Protein AF-A0A7V3IV52-F1 (afdb_monomer)

Nearest PDB structures (foldseek):
  2a5w-assembly2_B  TM=6.844E-01  e=2.587E+00  Archaeoglobus fulgidus DSM 4304

Mean predicted aligned error: 11.57 Å

Foldseek 3Di:
DPPVVVVVVVLLVVLLVVQLVCCVPPVDHDDSVVSQVVVCVVVVNPDHDDCVVRDHDDNCVSDPPPPPPPPPPPPPPPPDDD

pLDDT: mean 73.91, std 12.81, range [47.09, 89.0]

Secondary structure (DSSP, 8-state):
--HHHHHHHHHHHHHHHHHHHHHHHT-S---HHHHHHHHHHHTTT-----TTT-PPPPHHHH--------------------

Sequence (82 aa):
WEEGELKDKLIQTIANHMKKNYLTWNKDSVSDDVIFEHLRIFSDGQINLNSQDNELRSANQLVKRKKYTNNSQKHKNYRKNR

Structure (mmCIF, N/CA/C/O backbone):
data_AF-A0A7V3IV52-F1
#
_entry.id   AF-A0A7V3IV52-F1
#
loop_
_atom_site.group_PDB
_atom_site.id
_atom_site.type_symbol
_atom_site.label_atom_id
_atom_site.label_alt_id
_atom_site.label_comp_id
_atom_site.label_asym_id
_atom_site.label_entity_id
_atom_site.label_seq_id
_atom_site.pdbx_PDB_ins_code
_atom_site.Cartn_x
_atom_site.Cartn_y
_atom_site.Cartn_z
_atom_site.occupancy
_atom_site.B_iso_or_equiv
_atom_site.auth_seq_id
_atom_site.auth_comp_id
_atom_site.auth_asym_id
_atom_site.auth_atom_id
_atom_site.pdbx_PDB_model_num
ATOM 1 N N . TRP A 1 1 ? -10.520 9.944 16.632 1.00 50.78 1 TRP A N 1
ATOM 2 C CA . TRP A 1 1 ? -10.506 8.976 15.532 1.00 50.78 1 TRP A CA 1
ATOM 3 C C . TRP A 1 1 ? -11.624 8.020 15.820 1.00 50.78 1 TRP A C 1
ATOM 5 O O . TRP A 1 1 ? -11.576 7.362 16.856 1.00 50.78 1 TRP A O 1
ATOM 15 N N . GLU A 1 2 ? -12.651 8.024 14.982 1.00 64.69 2 GLU A N 1
ATOM 16 C CA . GLU A 1 2 ? -13.635 6.950 15.029 1.00 64.69 2 GLU A CA 1
ATOM 17 C C . GLU A 1 2 ? -12.972 5.644 14.586 1.00 64.69 2 GLU A C 1
ATOM 19 O O . GLU A 1 2 ? -11.973 5.645 13.860 1.00 64.69 2 GLU A O 1
ATOM 24 N N . GLU A 1 3 ? -13.500 4.521 15.060 1.00 63.44 3 GLU A N 1
ATOM 25 C CA . GLU A 1 3 ? -12.911 3.207 14.812 1.00 63.44 3 GLU A CA 1
ATOM 26 C C . GLU A 1 3 ? -12.807 2.884 13.306 1.00 63.44 3 GLU A C 1
ATOM 28 O O . GLU A 1 3 ? -11.882 2.187 12.890 1.00 63.44 3 GLU A O 1
ATOM 33 N N . GLY A 1 4 ? -13.699 3.451 12.484 1.00 72.38 4 GLY A N 1
ATOM 34 C CA . GLY A 1 4 ? -13.650 3.368 11.020 1.00 72.38 4 GLY A CA 1
ATOM 35 C C . GLY A 1 4 ? -12.467 4.125 10.411 1.00 72.38 4 GLY A C 1
ATOM 36 O O . GLY A 1 4 ? -11.644 3.525 9.726 1.00 72.38 4 GLY A O 1
ATOM 37 N N . GLU A 1 5 ? -12.289 5.407 10.751 1.00 75.50 5 GLU A N 1
ATOM 38 C CA . GLU A 1 5 ? -11.205 6.229 10.184 1.00 75.50 5 GLU A CA 1
ATOM 39 C C . GLU A 1 5 ? -9.807 5.662 10.469 1.00 75.50 5 GLU A C 1
ATOM 41 O O . GLU A 1 5 ? -8.879 5.798 9.666 1.00 75.50 5 GLU A O 1
ATOM 46 N N . LEU A 1 6 ? -9.621 5.060 11.648 1.00 79.25 6 LEU A N 1
ATOM 47 C CA . LEU A 1 6 ? -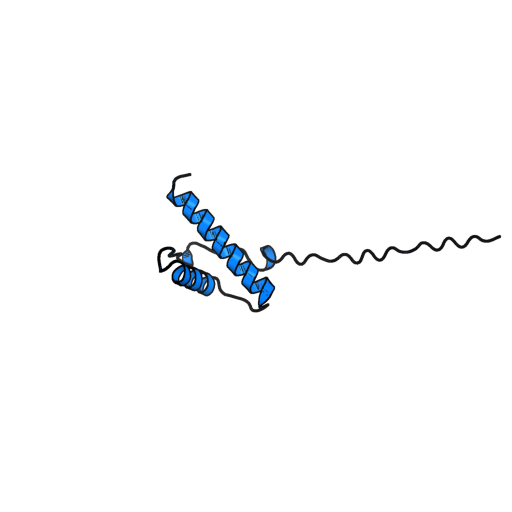8.332 4.490 12.031 1.00 79.25 6 LEU A CA 1
ATOM 48 C C . LEU A 1 6 ? -8.023 3.218 11.226 1.00 79.25 6 LEU A C 1
ATOM 50 O O . LEU A 1 6 ? -6.875 3.017 10.818 1.00 79.25 6 LEU A O 1
ATOM 54 N N . LYS A 1 7 ? -9.049 2.396 10.959 1.00 80.56 7 LYS A N 1
ATOM 55 C CA . LYS A 1 7 ? -8.948 1.212 10.096 1.00 80.56 7 LYS A CA 1
ATOM 56 C C . LYS A 1 7 ? -8.621 1.616 8.660 1.00 80.56 7 LYS A C 1
ATOM 58 O O . LYS A 1 7 ? -7.683 1.063 8.089 1.00 80.56 7 LYS A O 1
ATOM 63 N N . ASP A 1 8 ? -9.273 2.645 8.130 1.00 81.62 8 ASP A N 1
ATOM 64 C CA . ASP A 1 8 ? -9.049 3.106 6.756 1.00 81.62 8 ASP A CA 1
ATOM 65 C C . ASP A 1 8 ? -7.614 3.596 6.534 1.00 81.62 8 ASP A C 1
ATOM 67 O O . ASP A 1 8 ? -6.944 3.194 5.577 1.00 81.62 8 ASP A O 1
ATOM 71 N N . LYS A 1 9 ? -7.066 4.393 7.464 1.00 84.06 9 LYS A N 1
ATOM 72 C CA . LYS A 1 9 ? -5.664 4.839 7.354 1.00 84.06 9 LYS A CA 1
ATOM 73 C C . LYS A 1 9 ? -4.666 3.695 7.497 1.00 84.06 9 LYS A C 1
ATOM 75 O O . LYS A 1 9 ? -3.605 3.728 6.861 1.00 84.06 9 LYS A O 1
ATOM 80 N N . LEU A 1 10 ? -4.971 2.689 8.316 1.00 85.56 10 LEU A N 1
ATOM 81 C CA . LEU A 1 10 ? -4.124 1.505 8.442 1.00 85.56 10 LEU A CA 1
ATOM 82 C C . LEU A 1 10 ? -4.106 0.717 7.130 1.00 85.56 10 LEU A C 1
ATOM 84 O O . LEU A 1 10 ? -3.032 0.410 6.611 1.00 85.56 10 LEU A O 1
ATOM 88 N N . ILE A 1 11 ? -5.281 0.470 6.560 1.00 85.69 11 ILE A N 1
ATOM 89 C CA . ILE A 1 11 ? -5.452 -0.211 5.280 1.00 85.69 11 ILE A CA 1
ATOM 90 C C . ILE A 1 11 ? -4.696 0.534 4.166 1.00 85.69 11 ILE A C 1
ATOM 92 O O . ILE A 1 11 ? -3.903 -0.066 3.436 1.00 85.69 11 ILE A O 1
ATOM 96 N N . GLN A 1 12 ? -4.842 1.859 4.088 1.00 86.19 12 GLN A N 1
ATOM 97 C CA . GLN A 1 12 ? -4.129 2.689 3.116 1.00 86.19 12 GLN A CA 1
ATOM 98 C C . GLN A 1 12 ? -2.605 2.635 3.321 1.00 86.19 12 GLN A C 1
ATOM 100 O O . GLN A 1 12 ? -1.825 2.636 2.364 1.00 86.19 12 GLN A O 1
ATOM 105 N N . THR A 1 13 ? -2.142 2.546 4.569 1.00 88.31 13 THR A N 1
ATOM 106 C CA . THR A 1 13 ? -0.717 2.369 4.883 1.00 88.31 13 THR A CA 1
ATOM 107 C C . THR A 1 13 ? -0.202 1.015 4.397 1.00 88.31 13 THR A C 1
ATOM 109 O O . THR A 1 13 ? 0.900 0.952 3.847 1.00 88.31 13 THR A O 1
ATOM 112 N N . ILE A 1 14 ? -0.984 -0.055 4.551 1.00 88.75 14 ILE A N 1
ATOM 113 C CA . ILE A 1 14 ? -0.636 -1.397 4.062 1.00 88.75 14 ILE A CA 1
ATOM 114 C C . ILE A 1 14 ? -0.572 -1.406 2.529 1.00 88.75 14 ILE A C 1
ATOM 116 O O . ILE A 1 14 ? 0.436 -1.839 1.968 1.00 88.75 14 ILE A O 1
ATOM 120 N N . ALA A 1 15 ? -1.573 -0.842 1.850 1.00 88.88 15 ALA A N 1
ATOM 121 C CA . ALA A 1 15 ? -1.596 -0.735 0.390 1.00 88.88 15 ALA A CA 1
ATOM 122 C C . ALA A 1 15 ? -0.366 0.021 -0.154 1.00 88.88 15 ALA A C 1
ATOM 124 O O . ALA A 1 15 ? 0.314 -0.434 -1.077 1.00 88.88 15 ALA A O 1
ATOM 125 N N . ASN A 1 16 ? 0.006 1.133 0.492 1.00 88.62 16 ASN A N 1
ATOM 126 C CA . ASN A 1 16 ? 1.220 1.882 0.155 1.00 88.62 16 ASN A CA 1
ATOM 127 C C . ASN A 1 16 ? 2.506 1.051 0.343 1.00 88.62 16 ASN A C 1
ATOM 129 O O . ASN A 1 16 ? 3.443 1.168 -0.453 1.00 88.62 16 ASN A O 1
ATOM 133 N N . HIS A 1 17 ? 2.570 0.200 1.372 1.00 89.00 17 HIS A N 1
ATOM 134 C CA . HIS A 1 17 ? 3.700 -0.712 1.568 1.00 89.00 17 HIS A CA 1
ATOM 135 C C . HIS A 1 17 ? 3.759 -1.798 0.494 1.00 89.00 17 HIS A C 1
ATOM 137 O O . HIS A 1 17 ? 4.849 -2.091 0.001 1.00 89.00 17 HIS A O 1
ATOM 143 N N . MET A 1 18 ? 2.619 -2.350 0.079 1.00 88.06 18 MET A N 1
ATOM 144 C CA . MET A 1 18 ? 2.569 -3.314 -1.023 1.00 88.06 18 MET A CA 1
ATOM 145 C C . MET A 1 18 ? 3.082 -2.690 -2.322 1.00 88.06 18 MET A C 1
ATOM 147 O O . MET A 1 18 ? 3.983 -3.256 -2.941 1.00 88.06 18 MET A O 1
ATOM 151 N N . LYS A 1 19 ? 2.628 -1.477 -2.672 1.00 87.31 19 LYS A N 1
ATOM 152 C CA . LYS A 1 19 ? 3.132 -0.726 -3.839 1.00 87.31 19 LYS A CA 1
ATOM 153 C C . LYS A 1 19 ? 4.647 -0.556 -3.790 1.00 87.31 19 LYS A C 1
ATOM 155 O O . LYS A 1 19 ? 5.347 -0.802 -4.769 1.00 87.31 19 LYS A O 1
ATOM 160 N N . LYS A 1 20 ? 5.181 -0.193 -2.620 1.00 85.38 20 LYS A N 1
ATOM 161 C CA . LYS A 1 20 ? 6.626 -0.064 -2.404 1.00 85.38 20 LYS A CA 1
ATOM 162 C C . LYS A 1 20 ? 7.360 -1.393 -2.590 1.00 85.38 20 LYS A C 1
ATOM 164 O O . LYS A 1 20 ? 8.426 -1.397 -3.205 1.00 85.38 20 LYS A O 1
ATOM 169 N N . ASN A 1 21 ? 6.823 -2.496 -2.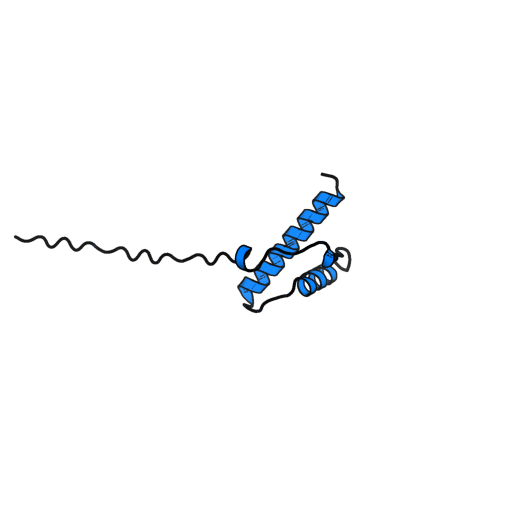075 1.00 86.00 21 ASN A N 1
ATOM 170 C CA . ASN A 1 21 ? 7.438 -3.815 -2.208 1.00 86.00 21 ASN A CA 1
ATOM 171 C C . ASN A 1 21 ? 7.476 -4.256 -3.675 1.00 86.00 21 ASN A C 1
ATOM 173 O O . ASN A 1 21 ? 8.544 -4.642 -4.143 1.00 86.00 21 ASN A O 1
ATOM 177 N N . TYR A 1 22 ? 6.385 -4.087 -4.426 1.00 86.00 22 TYR A N 1
ATOM 178 C CA . TYR A 1 22 ? 6.363 -4.353 -5.870 1.00 86.00 22 TYR A CA 1
ATOM 179 C C . TYR A 1 22 ? 7.447 -3.575 -6.620 1.00 86.00 22 TYR A C 1
ATOM 181 O O . TYR A 1 22 ? 8.251 -4.163 -7.341 1.00 86.00 22 TYR A O 1
ATOM 189 N N . LEU A 1 23 ? 7.545 -2.268 -6.375 1.00 82.62 23 LEU A N 1
ATOM 190 C CA . LEU A 1 23 ? 8.538 -1.414 -7.033 1.00 82.62 23 LEU A CA 1
ATOM 191 C C . LEU A 1 23 ? 9.983 -1.723 -6.607 1.00 82.62 23 LEU A C 1
ATOM 193 O O . LEU A 1 23 ? 10.918 -1.460 -7.363 1.00 82.62 23 LEU A O 1
ATOM 197 N N . THR A 1 24 ? 10.178 -2.254 -5.397 1.00 78.94 24 THR A N 1
ATOM 198 C CA . THR A 1 24 ? 11.505 -2.595 -4.863 1.00 78.94 24 THR A CA 1
ATOM 199 C C . THR A 1 24 ? 12.000 -3.937 -5.393 1.00 78.94 24 THR A C 1
ATOM 201 O O . THR A 1 24 ? 13.173 -4.046 -5.746 1.00 78.94 24 THR A O 1
ATOM 204 N N . TRP A 1 25 ? 11.123 -4.941 -5.453 1.00 78.25 25 TRP A N 1
ATOM 205 C CA . TRP A 1 25 ? 11.486 -6.315 -5.801 1.00 78.25 25 TRP A CA 1
ATOM 206 C C . TRP A 1 25 ? 11.345 -6.620 -7.294 1.00 78.25 25 TRP A C 1
ATOM 208 O O . TRP A 1 25 ? 12.204 -7.311 -7.832 1.00 78.25 25 TRP A O 1
ATOM 218 N N . ASN A 1 26 ? 10.332 -6.074 -7.977 1.00 67.12 26 ASN A N 1
ATOM 219 C CA . ASN A 1 26 ? 10.019 -6.470 -9.355 1.00 67.12 26 ASN A CA 1
ATOM 220 C C . ASN A 1 26 ? 10.367 -5.440 -10.434 1.00 67.12 26 ASN A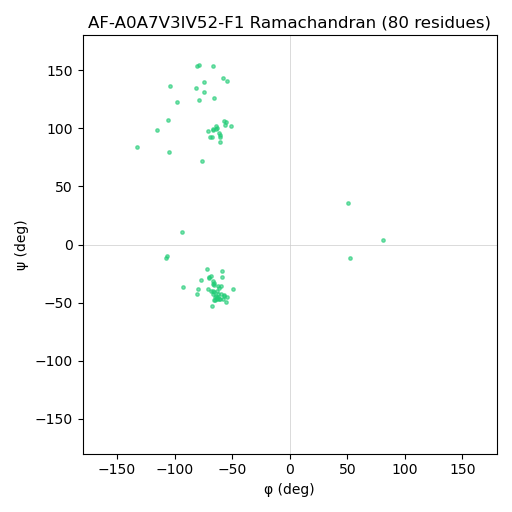 C 1
ATOM 222 O O . ASN A 1 26 ? 10.367 -5.807 -11.599 1.00 67.12 26 ASN A O 1
ATOM 226 N N . LYS A 1 27 ? 10.702 -4.182 -10.107 1.00 62.62 27 LYS A N 1
ATOM 227 C CA . LYS A 1 27 ? 10.916 -3.071 -11.075 1.00 62.62 27 LYS A CA 1
ATOM 228 C C . LYS A 1 27 ? 9.785 -2.813 -12.091 1.00 62.62 27 LYS A C 1
ATOM 230 O O . LYS A 1 27 ? 9.815 -1.751 -12.709 1.00 62.62 27 LYS A O 1
ATOM 235 N N . ASP A 1 28 ? 8.806 -3.695 -12.233 1.00 65.31 28 ASP A N 1
ATOM 236 C CA . ASP A 1 28 ? 7.608 -3.480 -13.024 1.00 65.31 28 ASP A CA 1
ATOM 237 C C . ASP A 1 28 ? 6.663 -2.518 -12.308 1.00 65.31 28 ASP A C 1
ATOM 239 O O . ASP A 1 28 ? 6.500 -2.531 -11.081 1.00 65.31 28 ASP A O 1
ATOM 243 N N . SER A 1 29 ? 6.055 -1.635 -13.094 1.00 71.94 29 SER A N 1
ATOM 244 C CA . SER A 1 29 ? 4.977 -0.780 -12.622 1.00 71.94 29 SER A CA 1
ATOM 245 C C . SER A 1 29 ? 3.769 -1.646 -12.283 1.00 71.94 29 SER A C 1
ATOM 247 O O . SER A 1 29 ? 3.288 -2.390 -13.133 1.00 71.94 29 SER A O 1
ATOM 249 N N . VAL A 1 30 ? 3.260 -1.512 -11.063 1.00 82.81 30 VAL A N 1
ATOM 250 C CA . VAL A 1 30 ? 1.987 -2.105 -10.641 1.00 82.81 30 VAL A CA 1
ATOM 251 C C . VAL A 1 30 ? 0.931 -1.000 -10.584 1.00 82.81 30 VAL A C 1
ATOM 253 O O . VAL A 1 30 ? 1.230 0.108 -10.125 1.00 82.81 30 VAL A O 1
ATOM 256 N N . SER A 1 31 ? -0.274 -1.276 -11.085 1.00 85.69 31 SER A N 1
ATOM 257 C CA . SER A 1 31 ? -1.419 -0.374 -10.954 1.00 85.69 31 SER A CA 1
ATOM 258 C C . SER A 1 31 ? -2.039 -0.490 -9.562 1.00 85.69 31 SER A C 1
ATOM 260 O O . SER A 1 31 ? -1.921 -1.519 -8.893 1.00 85.69 31 SER A O 1
ATOM 262 N N . ASP A 1 32 ? -2.707 0.571 -9.121 1.00 86.38 32 ASP A N 1
ATOM 263 C CA . ASP A 1 32 ? -3.318 0.605 -7.790 1.00 86.38 32 ASP A CA 1
ATOM 264 C C . ASP A 1 32 ? -4.456 -0.425 -7.677 1.00 86.38 32 ASP A C 1
ATOM 266 O O . ASP A 1 32 ? -4.575 -1.085 -6.647 1.00 86.38 32 ASP A O 1
ATOM 270 N N . ASP A 1 33 ? -5.181 -0.675 -8.773 1.00 87.00 33 ASP A N 1
ATOM 271 C CA . ASP A 1 33 ? -6.248 -1.682 -8.852 1.00 87.00 33 ASP A CA 1
ATOM 272 C C . ASP A 1 33 ? -5.763 -3.092 -8.494 1.00 87.00 33 ASP A C 1
ATOM 274 O O . ASP A 1 33 ? -6.400 -3.786 -7.706 1.00 87.00 33 ASP A O 1
ATOM 278 N N . VAL A 1 34 ? -4.595 -3.498 -9.004 1.00 87.88 34 VAL A N 1
ATOM 279 C CA . VAL A 1 34 ? -4.014 -4.822 -8.719 1.00 87.88 34 VAL A CA 1
ATOM 280 C C . VAL A 1 34 ? -3.627 -4.942 -7.243 1.00 87.88 34 VAL A C 1
ATOM 282 O O . VAL A 1 34 ? -3.762 -6.003 -6.636 1.00 87.88 34 VAL A O 1
ATOM 285 N N . ILE A 1 35 ? -3.163 -3.851 -6.628 1.00 88.81 35 ILE A N 1
ATOM 286 C CA . ILE A 1 35 ? -2.842 -3.837 -5.195 1.00 88.81 35 ILE A CA 1
ATOM 287 C C . ILE A 1 35 ? -4.111 -3.996 -4.361 1.00 88.81 35 ILE A C 1
ATOM 289 O O . ILE A 1 35 ? -4.101 -4.746 -3.383 1.00 88.81 35 ILE A O 1
ATOM 293 N N . PHE A 1 36 ? -5.191 -3.313 -4.740 1.00 88.38 36 PHE A N 1
ATOM 294 C CA . PHE A 1 36 ? -6.478 -3.430 -4.061 1.00 88.38 36 PHE A CA 1
ATOM 295 C C . PHE A 1 36 ? -7.097 -4.815 -4.233 1.00 88.38 36 PHE A C 1
ATOM 297 O O . PHE A 1 36 ? -7.586 -5.383 -3.257 1.00 88.38 36 PHE A O 1
ATOM 304 N N . GLU A 1 37 ? -6.993 -5.407 -5.421 1.00 88.25 37 GLU A N 1
ATOM 305 C CA . GLU A 1 37 ? -7.436 -6.776 -5.673 1.00 88.25 37 GLU A CA 1
ATOM 306 C C . GLU A 1 37 ? -6.672 -7.786 -4.805 1.00 88.25 37 GLU A C 1
ATOM 308 O O . GLU A 1 37 ? -7.285 -8.606 -4.122 1.00 88.25 37 GLU A O 1
ATOM 313 N N . HIS A 1 38 ? -5.343 -7.683 -4.731 1.00 88.75 38 HIS A N 1
ATOM 314 C CA . HIS A 1 38 ? -4.547 -8.550 -3.859 1.00 88.75 38 HIS A CA 1
ATOM 315 C C . HIS A 1 38 ? -4.872 -8.360 -2.376 1.00 88.75 38 HIS A C 1
ATOM 317 O O . HIS A 1 38 ? -4.947 -9.341 -1.638 1.00 88.75 38 HIS A O 1
ATOM 323 N N . LEU A 1 39 ? -5.095 -7.122 -1.926 1.00 88.25 39 LEU A N 1
ATOM 324 C CA . LEU A 1 39 ? -5.541 -6.852 -0.557 1.00 88.25 39 LEU A CA 1
ATOM 325 C C . LEU A 1 39 ? -6.878 -7.518 -0.257 1.00 88.25 39 LEU A C 1
ATOM 327 O O . LEU A 1 39 ? -7.043 -8.114 0.807 1.00 88.25 39 LEU A O 1
ATOM 331 N N . ARG A 1 40 ? -7.819 -7.447 -1.197 1.00 88.56 40 ARG A N 1
ATOM 332 C CA . ARG A 1 40 ? -9.121 -8.094 -1.073 1.00 88.56 40 ARG A CA 1
ATOM 333 C C . ARG A 1 40 ? -8.976 -9.611 -0.990 1.00 88.56 40 ARG A C 1
ATOM 335 O O . ARG A 1 40 ? -9.576 -10.212 -0.109 1.00 88.56 40 ARG A O 1
ATOM 342 N N . ILE A 1 41 ? -8.157 -10.220 -1.847 1.00 88.38 41 ILE A N 1
ATOM 343 C CA . ILE A 1 41 ? -7.919 -11.672 -1.841 1.00 88.38 41 ILE A CA 1
ATOM 344 C C . ILE A 1 41 ? -7.255 -12.115 -0.530 1.00 88.38 41 ILE A C 1
ATOM 346 O O . ILE A 1 41 ? -7.717 -13.058 0.097 1.00 88.38 41 ILE A O 1
ATOM 350 N N . PHE A 1 42 ? -6.208 -11.424 -0.071 1.00 86.62 42 PHE A N 1
ATOM 351 C CA . PHE A 1 42 ? -5.496 -11.800 1.159 1.00 86.62 42 PHE A CA 1
ATOM 352 C C . PHE A 1 42 ? -6.270 -11.526 2.444 1.00 86.62 42 PHE A C 1
ATOM 354 O O . PHE A 1 42 ? -5.958 -12.107 3.480 1.00 86.62 42 PHE A O 1
ATOM 361 N N . SER A 1 43 ? -7.251 -10.631 2.391 1.00 85.19 43 SER A N 1
ATOM 362 C CA . SER A 1 43 ? -8.141 -10.354 3.517 1.00 85.19 43 SER A CA 1
ATOM 363 C C . SER A 1 43 ? -9.430 -11.176 3.479 1.00 85.19 43 SER A C 1
ATOM 365 O O . SER A 1 43 ? -10.349 -10.855 4.227 1.00 85.19 43 SER A O 1
ATOM 367 N N . ASP A 1 44 ? -9.540 -12.184 2.604 1.00 86.69 44 ASP A N 1
ATOM 368 C CA . ASP A 1 44 ? -10.774 -12.956 2.384 1.00 86.69 44 ASP A CA 1
ATOM 369 C C . ASP A 1 44 ? -12.007 -12.060 2.130 1.00 86.69 44 ASP A C 1
ATOM 371 O O . ASP A 1 44 ? -13.126 -12.331 2.562 1.00 86.69 44 ASP A O 1
ATOM 375 N N . GLY A 1 45 ? -11.806 -10.940 1.431 1.00 82.62 45 GLY A N 1
ATOM 376 C CA . GLY A 1 45 ? -12.857 -9.984 1.091 1.00 82.62 45 GLY A CA 1
ATOM 377 C C . GLY A 1 45 ? -13.232 -8.997 2.198 1.00 82.62 45 GLY A C 1
ATOM 378 O O . GLY A 1 45 ? -14.134 -8.190 1.980 1.00 82.62 45 GLY A O 1
ATOM 379 N N . GLN A 1 46 ? -12.555 -9.011 3.351 1.00 80.00 46 GLN A N 1
ATOM 380 C CA . GLN A 1 46 ? -12.839 -8.081 4.452 1.00 80.00 46 GLN A CA 1
ATOM 381 C C . GLN A 1 46 ? -12.422 -6.639 4.147 1.00 80.00 46 GLN A C 1
ATOM 383 O O . GLN A 1 46 ? -13.019 -5.700 4.671 1.00 80.00 46 GLN A O 1
ATOM 388 N N . ILE A 1 47 ? -11.405 -6.454 3.305 1.00 79.19 47 ILE A N 1
ATOM 389 C CA . ILE A 1 47 ? -10.929 -5.137 2.886 1.00 79.19 47 ILE A CA 1
ATOM 390 C C . ILE A 1 47 ? -11.380 -4.904 1.445 1.00 79.19 47 ILE A C 1
ATOM 392 O O . ILE A 1 47 ? -10.833 -5.493 0.513 1.00 79.19 47 ILE A O 1
ATOM 396 N N . ASN A 1 48 ? -12.373 -4.031 1.264 1.00 71.50 48 ASN A N 1
ATOM 397 C CA . ASN A 1 48 ? -12.839 -3.603 -0.052 1.00 71.50 48 ASN A CA 1
ATOM 398 C C . ASN A 1 48 ? -12.568 -2.106 -0.234 1.00 71.50 48 ASN A C 1
ATOM 400 O O . ASN A 1 48 ? -13.307 -1.266 0.274 1.00 71.50 48 ASN A O 1
ATOM 404 N N . LEU A 1 49 ? -11.476 -1.784 -0.924 1.00 71.00 49 LEU A N 1
ATOM 405 C CA . LEU A 1 49 ? -11.102 -0.411 -1.249 1.00 71.00 4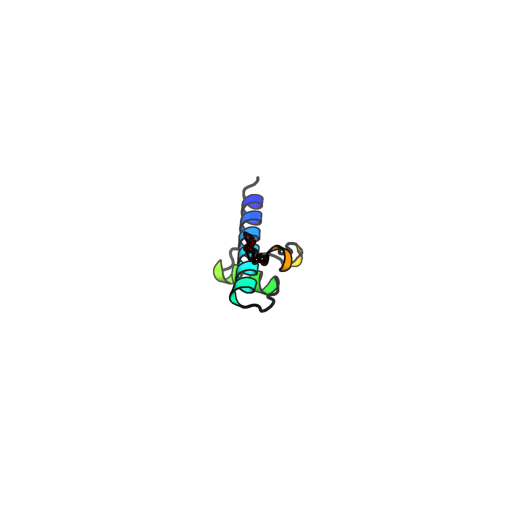9 LEU A CA 1
ATOM 406 C C . LEU A 1 49 ? -11.563 -0.101 -2.668 1.00 71.00 49 LEU A C 1
ATOM 408 O O . LEU A 1 49 ? -11.144 -0.770 -3.611 1.00 71.00 49 LEU A O 1
ATOM 412 N N . ASN A 1 50 ? -12.389 0.929 -2.825 1.00 65.50 50 ASN A N 1
ATOM 413 C CA . ASN A 1 50 ? -12.709 1.451 -4.147 1.00 65.50 50 ASN A CA 1
ATOM 414 C C . ASN A 1 50 ? -11.553 2.332 -4.635 1.00 65.50 50 ASN A C 1
ATOM 416 O O . ASN A 1 50 ? -11.197 3.315 -3.978 1.00 65.50 50 ASN A O 1
ATOM 420 N N . SER A 1 51 ? -11.009 2.015 -5.814 1.00 60.03 51 SER A N 1
ATOM 421 C CA . SER A 1 51 ? -9.923 2.774 -6.450 1.00 60.03 51 SER A CA 1
ATOM 422 C C . SER A 1 51 ? -10.272 4.243 -6.717 1.00 60.03 51 SER A C 1
ATOM 424 O O . SER A 1 51 ? -9.371 5.066 -6.829 1.00 60.03 51 SER A O 1
ATOM 426 N N . GLN A 1 52 ? -11.563 4.590 -6.807 1.00 58.69 52 GLN A N 1
ATOM 427 C CA . GLN A 1 52 ? -12.014 5.954 -7.120 1.00 58.69 52 GLN A CA 1
ATOM 428 C C . GLN A 1 52 ? -11.757 6.970 -5.999 1.00 58.69 52 GLN A C 1
ATOM 430 O O . GLN A 1 52 ? -11.559 8.142 -6.301 1.00 58.69 52 GLN A O 1
ATOM 435 N N . ASP A 1 53 ? -11.721 6.531 -4.738 1.00 61.00 53 ASP A N 1
ATOM 436 C CA . ASP A 1 53 ? -11.574 7.437 -3.586 1.00 61.00 53 ASP A CA 1
ATOM 437 C C . ASP A 1 53 ? -10.184 7.367 -2.938 1.00 61.00 53 ASP A C 1
ATOM 439 O O . ASP A 1 53 ? -9.849 8.171 -2.068 1.00 61.00 53 ASP A O 1
ATOM 443 N N . ASN A 1 54 ? -9.357 6.395 -3.335 1.00 67.31 54 ASN A N 1
ATOM 444 C CA . ASN A 1 54 ? -8.103 6.084 -2.659 1.00 67.31 54 ASN A CA 1
ATOM 445 C C . ASN A 1 54 ? -6.954 5.939 -3.655 1.00 67.31 54 ASN A C 1
ATOM 447 O O . ASN A 1 54 ? -6.572 4.833 -4.024 1.00 67.31 54 ASN A O 1
ATOM 451 N N . GLU A 1 55 ? -6.346 7.055 -4.050 1.00 75.31 55 GLU A N 1
ATOM 452 C CA . GLU A 1 55 ? -5.091 7.015 -4.804 1.00 75.31 55 GLU A CA 1
ATOM 453 C C . GLU A 1 55 ? -3.912 6.651 -3.886 1.00 75.31 55 GLU A C 1
ATOM 455 O O . GLU A 1 55 ? -3.712 7.240 -2.815 1.00 75.31 55 GLU A O 1
ATOM 460 N N . LEU A 1 56 ? -3.085 5.685 -4.304 1.00 83.69 56 LEU A N 1
ATOM 461 C CA . LEU A 1 56 ? -1.866 5.342 -3.572 1.00 83.69 56 LEU A CA 1
ATOM 462 C C . LEU A 1 56 ? -0.747 6.320 -3.910 1.00 83.69 56 LEU A C 1
ATOM 464 O O . LEU A 1 56 ? -0.647 6.853 -5.017 1.00 83.69 56 LEU A O 1
ATOM 468 N N . ARG A 1 57 ? 0.196 6.488 -2.978 1.00 82.56 57 ARG A N 1
ATOM 469 C CA . ARG A 1 57 ? 1.347 7.373 -3.195 1.00 82.56 57 ARG A CA 1
ATOM 470 C C . ARG A 1 57 ? 2.091 7.005 -4.478 1.00 82.56 57 ARG A C 1
ATOM 472 O O . ARG A 1 57 ? 2.284 5.830 -4.802 1.00 82.56 57 ARG A O 1
ATOM 479 N N . S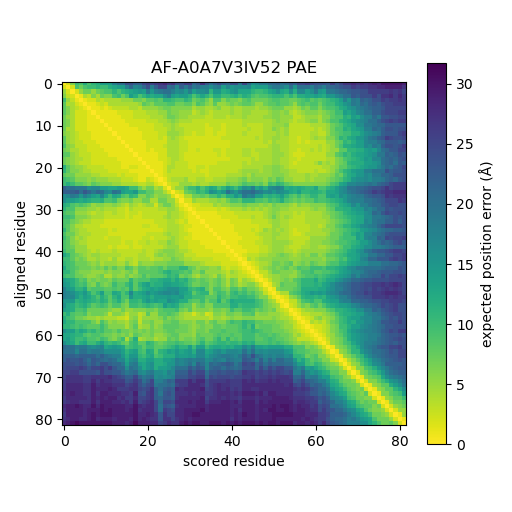ER A 1 58 ? 2.542 8.031 -5.198 1.00 77.81 58 SER A N 1
ATOM 480 C CA . SER A 1 58 ? 3.296 7.858 -6.440 1.00 77.81 58 SER A CA 1
ATOM 481 C C . SER A 1 58 ? 4.565 7.032 -6.202 1.00 77.81 58 SER A C 1
ATOM 483 O O . SER A 1 58 ? 5.247 7.187 -5.184 1.00 77.81 58 SER A O 1
ATOM 485 N N . ALA A 1 59 ? 4.926 6.194 -7.177 1.00 74.50 59 ALA A N 1
ATOM 486 C CA . ALA A 1 59 ? 6.125 5.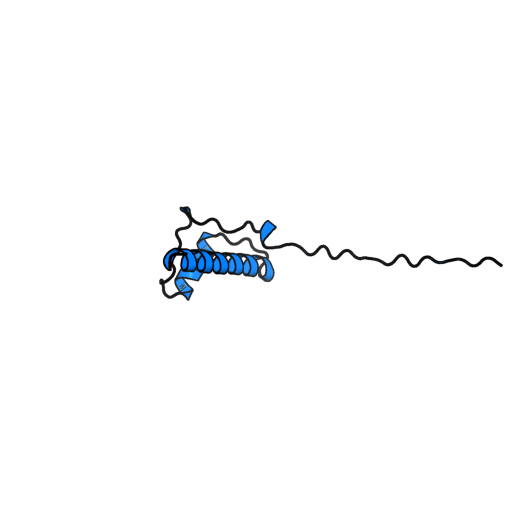357 -7.146 1.00 74.50 59 ALA A CA 1
ATOM 487 C C . ALA A 1 59 ? 7.397 6.146 -6.772 1.00 74.50 59 ALA A C 1
ATOM 489 O O . ALA A 1 59 ? 8.220 5.677 -5.983 1.00 74.50 59 ALA A O 1
ATOM 490 N N . ASN A 1 60 ? 7.511 7.387 -7.258 1.00 71.88 60 ASN A N 1
ATOM 491 C CA . ASN A 1 60 ? 8.635 8.284 -6.977 1.00 71.88 60 ASN A CA 1
ATOM 492 C C . ASN A 1 60 ? 8.713 8.723 -5.504 1.00 71.88 60 ASN A C 1
ATOM 494 O O . ASN A 1 60 ? 9.806 8.941 -4.983 1.00 71.88 60 ASN A O 1
ATOM 498 N N . GLN A 1 61 ? 7.572 8.849 -4.820 1.00 73.75 61 GLN A N 1
ATOM 499 C CA . GLN A 1 61 ? 7.533 9.159 -3.387 1.00 73.75 61 GLN A CA 1
ATOM 500 C C . GLN A 1 61 ? 7.852 7.932 -2.524 1.00 73.75 61 GLN A C 1
ATOM 502 O O . GLN A 1 61 ? 8.414 8.080 -1.437 1.00 73.75 61 GLN A O 1
ATOM 507 N N . LEU A 1 62 ? 7.511 6.731 -2.998 1.00 74.38 62 LEU A N 1
ATOM 508 C CA . LEU A 1 62 ? 7.716 5.476 -2.269 1.00 74.38 62 LEU A CA 1
ATOM 509 C C . LEU A 1 62 ? 9.157 4.964 -2.369 1.00 74.38 62 LEU A C 1
ATOM 511 O O . LEU A 1 62 ? 9.716 4.476 -1.382 1.00 74.38 62 LEU A O 1
ATOM 515 N N . VAL A 1 63 ? 9.778 5.110 -3.540 1.00 71.00 63 VAL A N 1
ATOM 516 C CA . VAL A 1 63 ? 11.142 4.651 -3.805 1.00 71.00 63 VAL A CA 1
ATOM 517 C C . VAL A 1 63 ? 12.087 5.849 -3.821 1.00 71.00 63 VAL A C 1
ATOM 519 O O . VAL A 1 63 ? 12.514 6.335 -4.868 1.00 71.00 63 VAL A O 1
ATOM 522 N N . LYS A 1 64 ? 12.484 6.324 -2.636 1.00 68.00 64 LYS A N 1
ATOM 523 C CA . LYS A 1 64 ? 13.668 7.186 -2.537 1.00 68.00 64 LYS A CA 1
ATOM 524 C C . LYS A 1 64 ? 14.887 6.346 -2.907 1.00 68.00 64 LYS A C 1
ATOM 526 O O . LYS A 1 64 ? 15.407 5.609 -2.071 1.00 68.00 64 LYS A O 1
ATOM 531 N N . ARG A 1 65 ? 15.373 6.468 -4.148 1.00 63.50 65 ARG A N 1
ATOM 532 C CA . ARG A 1 65 ? 16.716 5.989 -4.498 1.00 63.50 65 ARG A CA 1
ATOM 533 C C . ARG A 1 65 ? 17.689 6.693 -3.558 1.00 63.50 65 ARG A C 1
ATOM 535 O O . ARG A 1 65 ? 17.918 7.894 -3.699 1.00 63.50 65 ARG A O 1
ATOM 542 N N . LYS A 1 66 ? 18.234 5.968 -2.575 1.00 61.53 66 LYS A N 1
ATOM 543 C CA . LYS A 1 66 ? 19.395 6.436 -1.816 1.00 61.53 66 LYS A CA 1
ATOM 544 C C . LYS A 1 66 ? 20.462 6.723 -2.866 1.00 61.53 66 LYS A C 1
ATOM 546 O O . LYS A 1 66 ? 21.002 5.798 -3.467 1.00 61.53 66 LYS A O 1
ATOM 551 N N . LYS A 1 67 ? 20.714 8.004 -3.152 1.00 58.00 67 LYS A N 1
ATOM 552 C CA . LYS A 1 67 ? 21.921 8.391 -3.872 1.00 58.00 67 LYS A CA 1
ATOM 553 C C . LYS A 1 67 ? 23.045 7.977 -2.939 1.00 58.00 67 LYS A C 1
ATOM 555 O O . LYS A 1 67 ? 23.276 8.641 -1.934 1.00 58.00 67 LYS A O 1
ATOM 560 N N . TYR A 1 68 ? 23.668 6.838 -3.218 1.00 59.03 68 TYR A N 1
ATOM 561 C CA . TYR A 1 68 ? 24.966 6.527 -2.653 1.00 59.03 68 TYR A CA 1
ATOM 562 C C . TYR A 1 68 ? 25.878 7.636 -3.163 1.00 59.03 68 TYR A C 1
ATOM 564 O O . TYR A 1 68 ? 26.328 7.621 -4.306 1.00 59.03 68 TYR A O 1
ATOM 572 N N . THR A 1 69 ? 26.037 8.689 -2.365 1.00 61.31 69 THR A N 1
ATOM 573 C CA . THR A 1 69 ? 27.089 9.661 -2.591 1.00 61.31 69 THR A CA 1
ATOM 574 C C . THR A 1 69 ? 28.363 8.864 -2.395 1.00 61.31 69 THR A C 1
ATOM 576 O O . THR A 1 69 ? 28.733 8.567 -1.259 1.00 61.31 69 THR A O 1
ATOM 579 N N . ASN A 1 70 ? 28.975 8.439 -3.500 1.00 54.34 70 ASN A N 1
ATOM 580 C CA . ASN A 1 70 ? 30.342 7.954 -3.505 1.00 54.34 70 ASN A CA 1
ATOM 581 C C . ASN A 1 70 ? 31.185 9.123 -3.012 1.00 54.34 70 ASN A C 1
ATOM 583 O O . ASN A 1 70 ? 31.609 9.976 -3.786 1.00 54.34 70 ASN A O 1
ATOM 587 N N . ASN A 1 71 ? 31.337 9.211 -1.694 1.00 58.25 71 ASN A N 1
ATOM 588 C CA . ASN A 1 71 ? 32.250 10.125 -1.055 1.00 58.25 71 ASN A CA 1
ATOM 589 C C . ASN A 1 71 ? 33.626 9.495 -1.258 1.00 58.25 71 ASN A C 1
ATOM 591 O O . ASN A 1 71 ? 34.194 8.891 -0.353 1.00 58.25 71 ASN A O 1
ATOM 595 N N . SER A 1 72 ? 34.108 9.538 -2.502 1.00 58.84 72 SER A N 1
ATOM 596 C CA . SER A 1 72 ? 35.498 9.285 -2.832 1.00 58.84 72 SER A CA 1
ATOM 597 C C . SER A 1 72 ? 36.280 10.350 -2.082 1.00 58.84 72 SER A C 1
ATOM 599 O O . SER A 1 72 ? 36.417 11.490 -2.529 1.00 58.84 72 SER A O 1
ATOM 601 N N . GLN A 1 73 ? 36.711 9.984 -0.875 1.00 58.47 73 GLN A N 1
ATOM 602 C CA . GLN A 1 73 ? 37.649 10.736 -0.069 1.00 58.47 73 GLN A CA 1
ATOM 603 C C . GLN A 1 73 ? 38.842 11.042 -0.971 1.00 58.47 73 GLN A C 1
ATOM 605 O O . GLN A 1 73 ? 39.666 10.180 -1.270 1.00 58.47 73 GLN A O 1
ATOM 610 N N . LYS A 1 74 ? 38.901 12.280 -1.468 1.00 56.25 74 LYS A N 1
ATOM 611 C CA . LYS A 1 74 ? 40.087 12.823 -2.116 1.00 56.25 74 LYS A CA 1
ATOM 612 C C . LYS A 1 74 ? 41.187 12.811 -1.061 1.00 56.25 74 LYS A C 1
ATOM 614 O O . LYS A 1 74 ? 41.272 13.728 -0.247 1.00 56.25 74 LYS A O 1
ATOM 619 N N . HIS A 1 75 ? 42.010 11.767 -1.063 1.00 58.28 75 HIS A N 1
ATOM 620 C CA .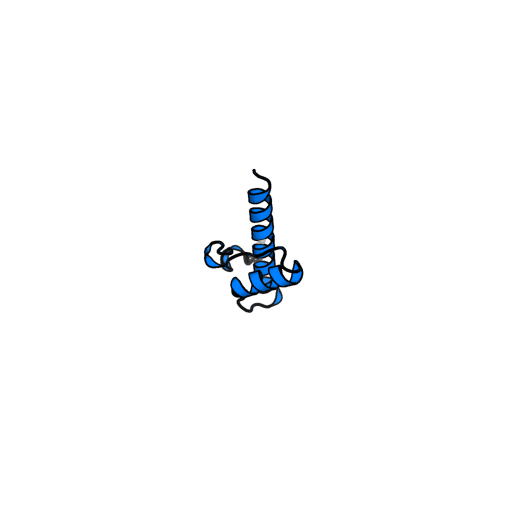 HIS A 1 75 ? 43.279 11.766 -0.355 1.00 58.28 75 HIS A CA 1
ATOM 621 C C . HIS A 1 75 ? 44.093 12.958 -0.875 1.00 58.28 75 HIS A C 1
ATOM 623 O O . HIS A 1 75 ? 44.606 12.953 -1.995 1.00 58.28 75 HIS A O 1
ATOM 629 N N . LYS A 1 76 ? 44.148 14.033 -0.081 1.00 53.03 76 LYS A N 1
ATOM 630 C CA . LYS A 1 76 ? 45.055 15.159 -0.301 1.00 53.03 76 LYS A CA 1
ATOM 631 C C . LYS A 1 76 ? 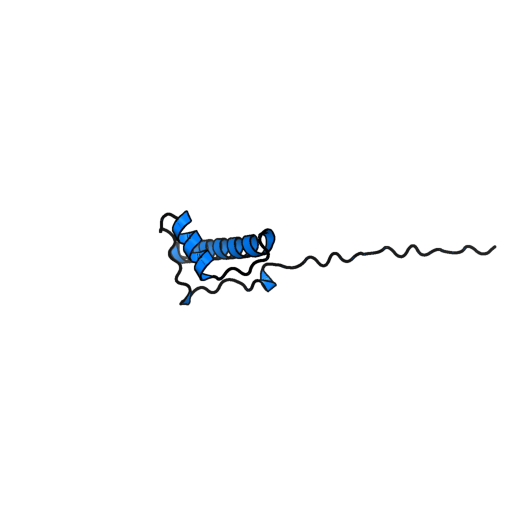46.476 14.637 -0.093 1.00 53.03 76 LYS A C 1
ATOM 633 O O . LYS A 1 76 ? 46.943 14.525 1.036 1.00 53.03 76 LYS A O 1
ATOM 638 N N . ASN A 1 77 ? 47.155 14.318 -1.190 1.00 52.22 77 ASN A N 1
ATOM 639 C CA . ASN A 1 77 ? 48.594 14.093 -1.199 1.00 52.22 77 ASN A CA 1
ATOM 640 C C . ASN A 1 77 ? 49.299 15.423 -0.904 1.00 52.22 77 ASN A C 1
ATOM 642 O O . ASN A 1 77 ? 49.568 16.212 -1.809 1.00 52.22 77 ASN A O 1
ATOM 646 N N . TYR A 1 78 ? 49.593 15.679 0.370 1.00 55.03 78 TYR A N 1
ATOM 647 C CA . TYR A 1 78 ? 50.554 16.701 0.762 1.00 55.03 78 TYR A CA 1
ATOM 648 C C . TYR A 1 78 ? 51.949 16.215 0.351 1.00 55.03 78 TYR A C 1
ATOM 650 O O . TYR A 1 78 ? 52.611 15.481 1.082 1.00 55.03 78 TYR A O 1
ATOM 658 N N . ARG A 1 79 ? 52.389 16.598 -0.855 1.00 50.94 79 ARG A N 1
ATOM 659 C CA . ARG A 1 79 ? 53.800 16.508 -1.246 1.00 50.94 79 ARG A CA 1
ATOM 660 C C . ARG A 1 79 ? 54.599 17.439 -0.335 1.00 50.94 79 ARG A C 1
ATOM 662 O O . ARG A 1 79 ? 54.582 18.655 -0.498 1.00 50.94 79 ARG A O 1
ATOM 669 N N . LYS A 1 80 ? 55.266 16.840 0.647 1.00 51.78 80 LYS A N 1
ATOM 670 C CA . LYS A 1 80 ? 56.296 17.459 1.476 1.00 51.78 80 LYS A CA 1
ATOM 671 C C . LYS A 1 80 ? 57.533 17.651 0.597 1.00 51.78 80 LYS A C 1
ATOM 673 O O . LYS A 1 80 ? 58.264 16.691 0.369 1.00 51.78 80 LYS A O 1
ATOM 678 N N . ASN A 1 81 ? 57.721 18.854 0.060 1.00 52.31 81 ASN A N 1
ATOM 679 C CA . ASN A 1 81 ? 58.994 19.223 -0.551 1.00 52.31 81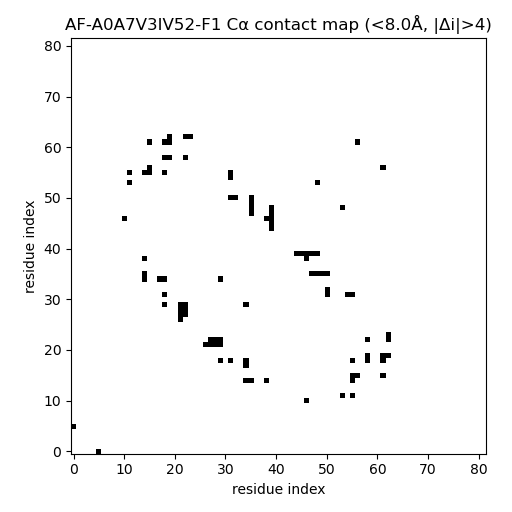 ASN A CA 1
ATOM 680 C C . ASN A 1 81 ? 59.971 19.649 0.547 1.00 52.31 81 ASN A C 1
ATOM 682 O O . ASN A 1 81 ? 59.596 20.328 1.505 1.00 52.31 81 ASN A O 1
ATOM 686 N N . ARG A 1 82 ? 61.178 19.120 0.391 1.00 47.09 82 ARG A N 1
ATOM 687 C CA . ARG A 1 82 ? 62.374 19.289 1.206 1.00 47.09 82 ARG A CA 1
ATOM 688 C C . ARG A 1 82 ? 63.090 20.577 0.824 1.00 47.09 82 ARG A C 1
ATOM 690 O O . ARG A 1 82 ? 62.965 20.958 -0.361 1.00 47.09 82 ARG A O 1
#

Solvent-accessible surface area (backbone atoms only — not comparable to full-atom values): 5357 Å² total; per-residue (Å²): 127,56,78,63,61,54,50,52,53,49,52,54,51,50,51,43,48,51,56,38,47,43,50,70,76,64,71,52,89,76,59,68,63,60,53,41,51,52,46,17,61,78,46,76,60,73,46,81,70,62,66,90,84,52,82,68,78,53,68,74,75,62,55,70,76,76,75,77,74,78,76,74,76,77,78,77,79,79,81,80,80,130

Radius of gyration: 21.91 Å; Cα contacts (8 Å, |Δi|>4): 48; chains: 1; bounding box: 76×32×29 Å